Protein AF-A0A954Z4K7-F1 (afdb_monomer_lite)

Structure (mmCIF, N/CA/C/O backbone):
data_AF-A0A954Z4K7-F1
#
_entry.id   AF-A0A954Z4K7-F1
#
loop_
_atom_site.group_PDB
_atom_site.id
_atom_site.type_symbol
_atom_site.label_atom_id
_atom_site.label_alt_id
_atom_site.label_comp_id
_atom_site.label_asym_id
_atom_site.label_entity_id
_atom_site.label_seq_id
_atom_site.pdbx_PDB_ins_code
_atom_site.Cartn_x
_atom_site.Cartn_y
_atom_site.Cartn_z
_atom_site.occupancy
_atom_site.B_iso_or_equiv
_atom_site.auth_seq_id
_atom_site.auth_comp_id
_atom_site.auth_asym_id
_atom_site.auth_atom_id
_atom_site.pdbx_PDB_model_num
ATOM 1 N N . MET A 1 1 ? -62.971 -27.055 14.882 1.00 37.78 1 MET A N 1
ATOM 2 C CA . MET A 1 1 ? -63.283 -26.804 13.458 1.00 37.78 1 MET A CA 1
ATOM 3 C C . MET A 1 1 ? -63.059 -25.323 13.165 1.00 37.78 1 MET A C 1
ATOM 5 O O . MET A 1 1 ? -63.407 -24.519 14.014 1.00 37.78 1 MET A O 1
ATOM 9 N N . ALA A 1 2 ? -62.407 -25.038 12.027 1.00 44.94 2 ALA A N 1
ATOM 10 C CA . ALA A 1 2 ? -62.040 -23.762 11.374 1.00 44.94 2 ALA A CA 1
ATOM 11 C C . ALA A 1 2 ? -62.813 -22.486 11.794 1.00 44.94 2 ALA A C 1
ATOM 13 O O . ALA A 1 2 ? -64.011 -22.544 12.026 1.00 44.94 2 ALA A O 1
ATOM 14 N N . ARG A 1 3 ? -62.234 -21.276 11.763 1.00 40.56 3 ARG A N 1
ATOM 15 C CA . ARG A 1 3 ? -61.618 -20.657 10.573 1.00 40.56 3 ARG A CA 1
ATOM 16 C C . ARG A 1 3 ? -60.883 -19.359 10.983 1.00 40.56 3 ARG A C 1
ATOM 18 O O . ARG A 1 3 ? -61.521 -18.449 11.497 1.00 40.56 3 ARG A O 1
ATOM 25 N N . LEU A 1 4 ? -59.565 -19.273 10.761 1.00 46.31 4 LEU A N 1
ATOM 26 C CA . LEU A 1 4 ? -58.774 -18.044 10.944 1.00 46.31 4 LEU A CA 1
ATOM 27 C C . LEU A 1 4 ? -58.883 -17.205 9.660 1.00 46.31 4 LEU A C 1
ATOM 29 O O . LEU A 1 4 ? -58.412 -17.622 8.603 1.00 46.31 4 LEU A O 1
ATOM 33 N N . THR A 1 5 ? -59.543 -16.053 9.719 1.00 45.47 5 THR A N 1
ATOM 34 C CA . THR A 1 5 ? -59.613 -15.103 8.601 1.00 45.47 5 THR A CA 1
ATOM 35 C C . THR A 1 5 ? -58.407 -14.169 8.645 1.00 45.47 5 THR A C 1
ATOM 37 O O . THR A 1 5 ? -58.360 -13.262 9.471 1.00 45.47 5 THR A O 1
ATOM 40 N N . HIS A 1 6 ? -57.435 -14.382 7.755 1.00 48.88 6 HIS A N 1
ATOM 41 C CA . HIS A 1 6 ? -56.388 -13.399 7.470 1.00 48.88 6 HIS A CA 1
ATOM 42 C C . HIS A 1 6 ? -56.998 -12.224 6.695 1.00 48.88 6 HIS A C 1
ATOM 44 O O . HIS A 1 6 ? -57.341 -12.345 5.520 1.00 48.88 6 HIS A O 1
ATOM 50 N N . THR A 1 7 ? -57.135 -11.079 7.356 1.00 50.94 7 THR A N 1
ATOM 51 C CA . THR A 1 7 ? -57.379 -9.790 6.707 1.00 50.94 7 THR A CA 1
ATOM 52 C C . THR A 1 7 ? -56.096 -9.358 6.002 1.00 50.94 7 THR A C 1
ATOM 54 O O . THR A 1 7 ? -55.106 -9.031 6.653 1.00 50.94 7 THR A O 1
ATOM 57 N N . PHE A 1 8 ? -56.086 -9.407 4.669 1.00 51.56 8 PHE A N 1
ATOM 58 C CA . PHE A 1 8 ? -55.003 -8.843 3.866 1.00 51.56 8 PHE A CA 1
ATOM 59 C C . PHE A 1 8 ? -55.093 -7.315 3.910 1.00 51.56 8 PHE A C 1
ATOM 61 O O . PHE A 1 8 ? -56.068 -6.733 3.441 1.00 51.56 8 PHE A O 1
ATOM 68 N N . ASP A 1 9 ? -54.077 -6.687 4.496 1.00 53.62 9 ASP A N 1
ATOM 69 C CA . ASP A 1 9 ? -53.964 -5.241 4.651 1.00 53.62 9 ASP A CA 1
ATOM 70 C C . ASP A 1 9 ? -53.618 -4.575 3.304 1.00 53.62 9 ASP A C 1
ATOM 72 O O . ASP A 1 9 ? -52.509 -4.694 2.772 1.00 53.62 9 ASP A O 1
ATOM 76 N N . THR A 1 10 ? -54.605 -3.892 2.723 1.00 54.41 10 THR A N 1
ATOM 77 C CA . THR A 1 10 ? -54.539 -3.158 1.447 1.00 54.41 10 THR A CA 1
ATOM 78 C C . THR A 1 10 ? -53.415 -2.113 1.425 1.00 54.41 10 THR A C 1
ATOM 80 O O . THR A 1 10 ? -52.867 -1.805 0.363 1.00 54.41 10 THR A O 1
ATOM 83 N N . THR A 1 11 ? -53.011 -1.620 2.597 1.00 50.72 11 THR A N 1
ATOM 84 C CA . THR A 1 11 ? -51.986 -0.587 2.789 1.00 50.72 11 THR A CA 1
ATOM 85 C C . THR A 1 11 ? -50.592 -1.050 2.347 1.00 50.72 11 THR A C 1
ATOM 87 O O . THR A 1 11 ? -49.815 -0.257 1.820 1.00 50.72 11 THR A O 1
ATOM 90 N N . SER A 1 12 ? -50.299 -2.354 2.449 1.00 51.44 12 SER A N 1
ATOM 91 C CA . SER A 1 12 ? -49.006 -2.933 2.053 1.00 51.44 12 SER A CA 1
ATOM 92 C C . SER A 1 12 ? -48.804 -3.008 0.537 1.00 51.44 12 SER A C 1
ATOM 94 O O . SER A 1 12 ? -47.667 -3.103 0.081 1.00 51.44 12 SER A O 1
ATOM 96 N N . ARG A 1 13 ? -49.877 -2.994 -0.263 1.00 54.59 13 ARG A N 1
ATOM 97 C CA . ARG A 1 13 ? -49.766 -3.100 -1.728 1.00 54.59 13 ARG A CA 1
ATOM 98 C C . ARG A 1 13 ? -49.420 -1.756 -2.365 1.00 54.59 13 ARG A C 1
ATOM 100 O O . ARG A 1 13 ? -48.666 -1.716 -3.331 1.00 54.59 13 ARG A O 1
ATOM 107 N N . LEU A 1 14 ? -49.918 -0.656 -1.801 1.00 51.91 14 LEU A N 1
ATOM 108 C CA . LEU A 1 14 ? -49.732 0.689 -2.352 1.00 51.91 14 LEU A CA 1
ATOM 109 C C . LEU A 1 14 ? -48.278 1.185 -2.231 1.00 51.91 14 LEU A C 1
ATOM 111 O O . LEU A 1 14 ? -47.758 1.807 -3.154 1.00 51.91 14 LEU A O 1
ATOM 115 N N . THR A 1 15 ? -47.595 0.844 -1.136 1.00 50.78 15 THR A N 1
ATOM 116 C CA . THR A 1 15 ? -46.169 1.146 -0.918 1.00 50.78 15 THR A CA 1
ATOM 117 C C . THR A 1 15 ? -45.251 0.361 -1.855 1.00 50.78 15 THR A C 1
ATOM 119 O O . THR A 1 15 ? -44.275 0.919 -2.354 1.00 50.78 15 THR A O 1
ATOM 122 N N . THR A 1 16 ? -45.580 -0.896 -2.171 1.00 52.72 16 THR A N 1
ATOM 123 C CA . THR A 1 16 ? -44.820 -1.697 -3.147 1.00 52.72 16 THR A CA 1
ATOM 124 C C . THR A 1 16 ? -44.952 -1.149 -4.572 1.00 52.72 16 THR A C 1
ATOM 126 O O . THR A 1 16 ? -43.959 -1.096 -5.297 1.00 52.72 16 THR A O 1
ATOM 129 N N . PHE A 1 17 ? -46.136 -0.675 -4.978 1.00 51.44 17 PHE A N 1
ATOM 130 C CA . PHE A 1 17 ? -46.329 -0.101 -6.318 1.00 51.44 17 PHE A CA 1
ATOM 131 C C . PHE A 1 17 ? -45.610 1.244 -6.514 1.00 51.44 17 PHE A C 1
ATOM 133 O O . PHE A 1 17 ? -45.074 1.489 -7.595 1.00 51.44 17 PHE A O 1
ATOM 140 N N . LEU A 1 18 ? -45.527 2.088 -5.477 1.00 53.34 18 LEU A N 1
ATOM 141 C CA . LEU A 1 18 ? -44.809 3.366 -5.558 1.00 53.34 18 LEU A CA 1
ATOM 142 C C . LEU A 1 18 ? -43.285 3.172 -5.679 1.00 53.34 18 LEU A C 1
ATOM 144 O O . LEU A 1 18 ? -42.629 3.909 -6.412 1.00 53.34 18 LEU A O 1
ATOM 148 N N . PHE A 1 19 ? -42.732 2.136 -5.039 1.00 51.84 19 PHE A N 1
ATOM 149 C CA . PHE A 1 19 ? -41.314 1.771 -5.165 1.00 51.84 19 PHE A CA 1
ATOM 150 C C . PHE A 1 19 ? -40.945 1.317 -6.586 1.00 51.84 19 PHE A C 1
ATOM 152 O O . PHE A 1 19 ? -39.889 1.684 -7.096 1.00 51.84 19 PHE A O 1
ATOM 159 N N . ILE A 1 20 ? -41.825 0.565 -7.256 1.00 54.53 20 ILE A N 1
ATOM 160 C CA . ILE A 1 20 ? -41.597 0.092 -8.632 1.00 54.53 20 ILE A CA 1
ATOM 161 C C . ILE A 1 20 ? -41.698 1.250 -9.641 1.00 54.53 20 ILE A C 1
ATOM 163 O O . ILE A 1 20 ? -40.922 1.305 -10.595 1.00 54.53 20 ILE A O 1
ATOM 167 N N . ALA A 1 21 ? -42.600 2.210 -9.418 1.00 53.94 21 ALA A N 1
ATOM 168 C CA . ALA A 1 21 ? -42.767 3.361 -10.307 1.00 53.94 21 ALA A CA 1
ATOM 169 C C . ALA A 1 21 ? -41.548 4.305 -10.303 1.00 53.94 21 ALA A C 1
ATOM 171 O O . ALA A 1 21 ? -41.141 4.765 -11.368 1.00 53.94 21 ALA A O 1
ATOM 172 N N . VAL A 1 22 ? -40.914 4.526 -9.143 1.00 55.38 22 VAL A N 1
ATOM 173 C CA . VAL A 1 22 ? -39.684 5.340 -9.029 1.00 55.38 22 VAL A CA 1
ATOM 174 C C . VAL A 1 22 ? -38.499 4.692 -9.759 1.00 55.38 22 VAL A C 1
ATOM 176 O O . VAL A 1 22 ? -37.682 5.399 -10.344 1.00 55.38 22 VAL A O 1
ATOM 179 N N . VAL A 1 23 ? -38.428 3.357 -9.792 1.00 57.78 23 VAL A N 1
ATOM 180 C CA . VAL A 1 23 ? -37.401 2.623 -10.554 1.00 57.78 23 VAL A CA 1
ATOM 181 C C . VAL A 1 23 ? -37.647 2.713 -12.068 1.00 57.78 23 VAL A C 1
ATOM 183 O O . VAL A 1 23 ? -36.695 2.777 -12.842 1.00 57.78 23 VAL A O 1
ATOM 186 N N . ALA A 1 24 ? -38.911 2.749 -12.505 1.00 55.69 24 ALA A N 1
ATOM 187 C CA . ALA A 1 24 ? -39.275 2.744 -13.923 1.00 55.69 24 ALA A CA 1
ATOM 188 C C . ALA A 1 24 ? -39.155 4.121 -14.607 1.00 55.69 24 ALA A C 1
ATOM 190 O O . ALA A 1 24 ? -38.888 4.191 -15.808 1.00 55.69 24 ALA A O 1
ATOM 191 N N . SER A 1 25 ? -39.311 5.228 -13.875 1.00 56.72 25 SER A N 1
ATOM 192 C CA . SER A 1 25 ? -39.197 6.582 -14.429 1.00 56.72 25 SER A CA 1
ATOM 193 C C . SER A 1 25 ? -37.773 7.132 -14.331 1.00 56.72 25 SER A C 1
ATOM 195 O O . SER A 1 25 ? -37.509 8.095 -13.618 1.00 56.72 25 SER A O 1
ATOM 197 N N . GLY A 1 26 ? -36.862 6.517 -15.086 1.00 52.88 26 GLY A N 1
ATOM 198 C CA . GLY A 1 26 ? -35.752 7.220 -15.728 1.00 52.88 26 GLY A CA 1
ATOM 199 C C . GLY A 1 26 ? -34.914 8.125 -14.831 1.00 52.88 26 GLY A C 1
ATOM 200 O O . GLY A 1 26 ? -34.768 9.314 -15.126 1.00 52.88 26 GLY A O 1
ATOM 201 N N . GLY A 1 27 ? -34.282 7.554 -13.804 1.00 52.53 27 GLY A N 1
ATOM 202 C CA . GLY A 1 27 ? -33.021 8.111 -13.330 1.00 52.53 27 GLY A CA 1
ATOM 203 C C . GLY A 1 27 ? -32.096 8.194 -14.539 1.00 52.53 27 GLY A C 1
ATOM 204 O O . GLY A 1 27 ? -31.601 7.172 -15.010 1.00 52.53 27 GLY A O 1
ATOM 205 N N . ARG A 1 28 ? -31.947 9.392 -15.117 1.00 56.62 28 ARG A N 1
ATOM 206 C CA . ARG A 1 28 ? -30.950 9.644 -16.152 1.00 56.62 28 ARG A CA 1
ATOM 207 C C . ARG A 1 28 ? -29.640 9.154 -15.563 1.00 56.62 28 ARG A C 1
ATOM 209 O O . ARG A 1 28 ? -29.161 9.735 -14.592 1.00 56.62 28 ARG A O 1
ATOM 216 N N . LEU A 1 29 ? -29.109 8.066 -16.115 1.00 58.34 29 LEU A N 1
ATOM 217 C CA . LEU A 1 29 ? -27.732 7.670 -15.899 1.00 58.34 29 LEU A CA 1
ATOM 218 C C . LEU A 1 29 ? -26.915 8.847 -16.423 1.00 58.34 29 LEU A C 1
ATOM 220 O O . LEU A 1 29 ? -26.668 8.958 -17.623 1.00 58.34 29 LEU A O 1
ATOM 224 N N . ALA A 1 30 ? -26.605 9.800 -15.546 1.00 60.69 30 ALA A N 1
ATOM 225 C CA . ALA A 1 30 ? -25.579 10.776 -15.823 1.00 60.69 30 ALA A CA 1
ATOM 226 C C . ALA A 1 30 ? -24.361 9.944 -16.208 1.00 60.69 30 ALA A C 1
ATOM 228 O O . ALA A 1 30 ? -23.940 9.076 -15.440 1.00 60.69 30 ALA A O 1
ATOM 229 N N . SER A 1 31 ? -23.871 10.122 -17.434 1.00 62.09 31 SER A N 1
ATOM 230 C CA . SER A 1 31 ? -22.632 9.490 -17.850 1.00 62.09 31 SER A CA 1
ATOM 231 C C . SER A 1 31 ? -21.567 9.972 -16.876 1.00 62.09 31 SER A C 1
ATOM 233 O O . SER A 1 31 ? -21.154 11.131 -16.933 1.00 62.09 31 SER A O 1
ATOM 235 N N . VAL A 1 32 ? -21.172 9.114 -15.942 1.00 63.25 32 VAL A N 1
ATOM 236 C CA . VAL A 1 32 ? -19.994 9.348 -15.120 1.00 63.25 32 VAL A CA 1
ATOM 237 C C . VAL A 1 32 ? -18.835 9.355 -16.110 1.00 63.25 32 VAL A C 1
ATOM 239 O O . VAL A 1 32 ? -18.419 8.303 -16.590 1.00 63.25 32 VAL A O 1
ATOM 242 N N . GLN A 1 33 ? -18.373 10.544 -16.507 1.00 66.62 33 GLN A N 1
ATOM 243 C CA . GLN A 1 33 ? -17.115 10.687 -17.232 1.00 66.62 33 GLN A CA 1
ATOM 244 C C . GLN A 1 33 ? -16.010 10.345 -16.231 1.00 66.62 33 GLN A C 1
ATOM 246 O O . GLN A 1 33 ? -15.548 11.191 -15.477 1.00 66.62 33 GLN A O 1
ATOM 251 N N . GLY A 1 34 ? -15.711 9.050 -16.132 1.00 65.56 34 GLY A N 1
ATOM 252 C CA . GLY A 1 34 ? -14.980 8.475 -15.005 1.00 65.56 34 GLY A CA 1
ATOM 253 C C . GLY A 1 34 ? -13.462 8.581 -15.083 1.00 65.56 34 GLY A C 1
ATOM 254 O O . GLY A 1 34 ? -12.802 8.244 -14.109 1.00 65.56 34 GLY A O 1
ATOM 255 N N . GLN A 1 35 ? -12.884 9.034 -16.195 1.00 69.25 35 GLN A N 1
ATOM 256 C CA . GLN A 1 35 ? -11.437 9.198 -16.285 1.00 69.25 35 GLN A CA 1
ATOM 257 C C . GLN A 1 35 ? -11.079 10.242 -17.343 1.00 69.25 35 GLN A C 1
ATOM 259 O O . GLN A 1 35 ? -11.396 10.070 -18.522 1.00 69.25 35 GLN A O 1
ATOM 264 N N . GLU A 1 36 ? -10.401 11.310 -16.928 1.00 79.12 36 GLU A N 1
ATOM 265 C CA . GLU A 1 36 ? -9.686 12.177 -17.864 1.00 79.12 36 GLU A CA 1
ATOM 266 C C . GLU A 1 36 ? -8.578 11.380 -18.570 1.00 79.12 36 GLU A C 1
ATOM 268 O O . GLU A 1 36 ? -8.055 10.393 -18.038 1.00 79.12 36 GLU A O 1
ATOM 273 N N . ALA A 1 37 ? -8.229 11.785 -19.793 1.00 81.75 37 ALA A N 1
ATOM 274 C CA . ALA A 1 37 ? -7.148 11.145 -20.532 1.00 81.75 37 ALA A CA 1
ATOM 275 C C . ALA A 1 37 ? -5.839 11.238 -19.730 1.00 81.75 37 ALA A C 1
ATOM 277 O O . ALA A 1 37 ? -5.494 12.302 -19.218 1.00 81.75 37 ALA A O 1
ATOM 278 N N . SER A 1 38 ? -5.104 10.126 -19.624 1.00 85.69 38 SER A N 1
ATOM 279 C CA . SER A 1 38 ? -3.826 10.116 -18.907 1.00 85.69 38 SER A CA 1
ATOM 280 C C . SER A 1 38 ? -2.864 11.139 -19.511 1.00 85.69 38 SER A C 1
ATOM 282 O O . SER A 1 38 ? -2.589 11.101 -20.710 1.00 85.69 38 SER A O 1
ATOM 284 N N . VAL A 1 39 ? -2.289 11.998 -18.669 1.00 89.38 39 VAL A N 1
ATOM 285 C CA . VAL A 1 39 ? -1.207 12.920 -19.059 1.00 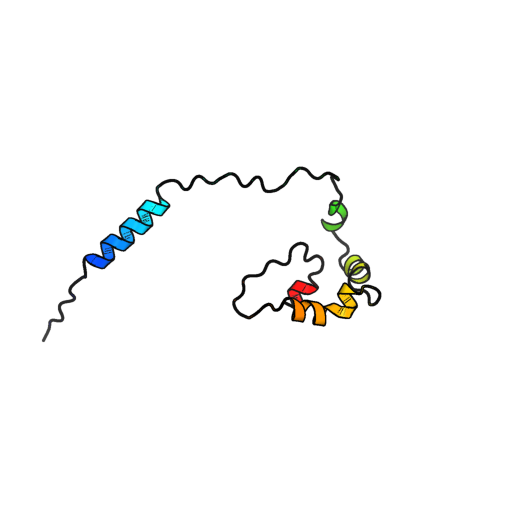89.38 39 VAL A CA 1
ATOM 286 C C . VAL A 1 39 ? 0.125 12.199 -19.303 1.00 89.38 39 VAL A C 1
ATOM 288 O O . VAL A 1 39 ? 1.065 12.798 -19.816 1.00 89.38 39 VAL A O 1
ATOM 291 N N . ASN A 1 40 ? 0.206 10.911 -18.949 1.00 90.50 40 ASN A N 1
ATOM 292 C CA . ASN A 1 40 ? 1.342 10.040 -19.229 1.00 90.50 40 ASN A CA 1
ATOM 293 C C . ASN A 1 40 ? 0.854 8.630 -19.629 1.00 90.50 40 ASN A C 1
ATOM 295 O O . ASN A 1 40 ? 0.701 7.748 -18.771 1.00 90.50 40 ASN A O 1
ATOM 299 N N . PRO A 1 41 ? 0.519 8.412 -20.912 1.00 90.12 41 PRO A N 1
ATOM 300 C CA . PRO A 1 41 ? 0.122 7.100 -21.413 1.00 90.12 41 PRO A CA 1
ATOM 301 C C . PRO A 1 41 ? 1.208 6.043 -21.160 1.00 90.12 41 PRO A C 1
ATOM 303 O O . PRO A 1 41 ? 2.391 6.311 -21.331 1.00 90.12 41 PRO A O 1
ATOM 306 N N . GLY A 1 42 ? 0.806 4.838 -20.752 1.00 92.38 42 GLY A N 1
ATOM 307 C CA . GLY A 1 42 ? 1.725 3.712 -20.529 1.00 92.38 42 GLY A CA 1
ATOM 308 C C . GLY A 1 42 ? 2.430 3.678 -19.166 1.00 92.38 42 GLY A C 1
ATOM 309 O O . GLY A 1 42 ? 3.104 2.700 -18.860 1.00 92.38 42 GLY A O 1
ATOM 310 N N . ILE A 1 43 ? 2.226 4.670 -18.284 1.00 92.31 43 ILE A N 1
ATOM 311 C CA . ILE A 1 43 ? 2.839 4.684 -16.936 1.00 92.31 43 ILE A CA 1
ATOM 312 C C . ILE A 1 43 ? 2.541 3.416 -16.112 1.00 92.31 43 ILE A C 1
ATOM 314 O O . ILE A 1 43 ? 3.331 3.030 -15.254 1.00 92.31 43 ILE A O 1
ATOM 318 N N . ASN A 1 44 ? 1.422 2.747 -16.404 1.00 92.00 44 ASN A N 1
ATOM 319 C CA . ASN A 1 44 ? 0.985 1.542 -15.708 1.00 92.00 44 ASN A CA 1
ATOM 320 C C . ASN A 1 44 ? 1.313 0.234 -16.443 1.00 92.00 44 ASN A C 1
ATOM 322 O O . ASN A 1 44 ? 0.933 -0.832 -15.962 1.00 92.00 44 ASN A O 1
ATOM 326 N N . ASP A 1 45 ? 2.001 0.276 -17.587 1.00 95.06 45 ASP A N 1
ATOM 327 C CA . ASP A 1 45 ? 2.260 -0.927 -18.389 1.00 95.06 45 ASP A CA 1
ATOM 328 C C . ASP A 1 45 ? 3.097 -1.958 -17.620 1.00 95.06 45 ASP A C 1
ATOM 330 O O . ASP A 1 45 ? 2.839 -3.157 -17.710 1.00 95.06 45 ASP A O 1
ATOM 334 N N . ALA A 1 46 ? 4.011 -1.490 -16.765 1.00 92.50 46 ALA A N 1
ATOM 335 C CA . ALA A 1 46 ? 4.813 -2.339 -15.886 1.00 92.50 46 ALA A CA 1
ATOM 336 C C . ALA A 1 46 ? 3.992 -3.117 -14.834 1.00 92.50 46 ALA A C 1
ATOM 338 O O . ALA A 1 46 ? 4.506 -4.069 -14.252 1.00 92.50 46 ALA A O 1
ATOM 339 N N . PHE A 1 47 ? 2.736 -2.732 -14.578 1.00 93.12 47 PHE A N 1
ATOM 340 C CA . PHE A 1 47 ? 1.857 -3.401 -13.610 1.00 93.12 47 PHE A CA 1
ATOM 341 C C . PHE A 1 47 ? 0.879 -4.391 -14.260 1.00 93.12 47 PHE A C 1
ATOM 343 O O . PHE A 1 47 ? 0.110 -5.031 -13.547 1.00 93.12 47 PHE A O 1
ATOM 350 N N . ARG A 1 48 ? 0.867 -4.515 -15.597 1.00 93.44 48 ARG A N 1
ATOM 351 C CA . ARG A 1 48 ? -0.074 -5.392 -16.316 1.00 93.44 48 ARG A CA 1
ATOM 352 C C . ARG A 1 48 ? 0.299 -6.874 -16.214 1.00 93.44 48 ARG A C 1
ATOM 354 O O . ARG A 1 48 ? -0.595 -7.700 -16.066 1.00 93.44 48 ARG A O 1
ATOM 361 N N . ASP A 1 49 ? 1.591 -7.178 -16.303 1.00 94.88 49 ASP A N 1
ATOM 362 C CA . ASP A 1 49 ? 2.171 -8.515 -16.110 1.00 94.88 49 ASP A CA 1
ATOM 363 C C . ASP A 1 49 ? 3.417 -8.394 -15.212 1.00 94.88 49 ASP A C 1
ATOM 365 O O . ASP A 1 49 ? 4.551 -8.357 -15.697 1.00 94.88 49 ASP A O 1
ATOM 369 N N . PRO A 1 50 ? 3.217 -8.149 -13.904 1.00 93.62 50 PRO A N 1
ATOM 370 C CA . 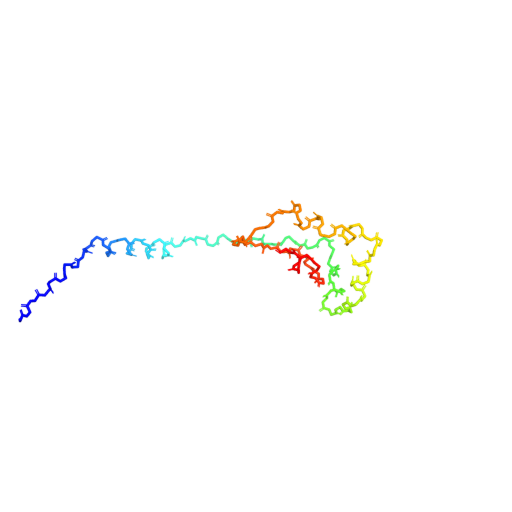PRO A 1 50 ? 4.302 -7.779 -13.011 1.00 93.62 50 PRO A CA 1
ATOM 371 C C . PRO A 1 50 ? 5.062 -9.001 -12.484 1.00 93.62 50 PRO A C 1
ATOM 373 O O . PRO A 1 50 ? 4.471 -10.019 -12.132 1.00 93.62 50 PRO A O 1
ATOM 376 N N . ASN A 1 51 ? 6.370 -8.842 -12.269 1.00 95.06 51 ASN A N 1
ATOM 377 C CA . ASN A 1 51 ? 7.069 -9.630 -11.254 1.00 95.06 51 ASN A CA 1
ATOM 378 C C . ASN A 1 51 ? 6.669 -9.067 -9.880 1.00 95.06 51 ASN A C 1
ATOM 380 O O . ASN A 1 51 ? 7.122 -7.989 -9.486 1.00 95.06 51 ASN A O 1
ATOM 384 N N . VAL A 1 52 ? 5.759 -9.756 -9.193 1.00 94.31 52 VAL A N 1
ATOM 385 C CA . VAL A 1 52 ? 5.143 -9.272 -7.950 1.00 94.31 52 VAL A CA 1
ATOM 386 C C . VAL A 1 52 ? 6.190 -9.112 -6.850 1.00 94.31 52 VAL A C 1
ATOM 388 O O . VAL A 1 52 ? 6.192 -8.100 -6.151 1.00 94.31 52 VAL A O 1
ATOM 391 N N . GLU A 1 53 ? 7.123 -10.055 -6.742 1.00 95.06 53 GLU A N 1
ATOM 392 C CA . GLU A 1 53 ? 8.186 -10.064 -5.739 1.00 95.06 53 GLU A CA 1
ATOM 393 C C . GLU A 1 53 ? 9.064 -8.811 -5.836 1.00 95.06 53 GLU A C 1
ATOM 395 O O . GLU A 1 53 ? 9.396 -8.210 -4.815 1.00 95.06 53 GLU A O 1
ATOM 400 N N . GLN A 1 54 ? 9.366 -8.349 -7.055 1.00 95.25 54 GLN A N 1
ATOM 401 C CA . GLN A 1 54 ? 10.120 -7.110 -7.263 1.00 95.25 54 GLN A CA 1
ATOM 402 C C . GLN A 1 54 ? 9.391 -5.885 -6.688 1.00 95.25 54 GLN A C 1
ATOM 404 O O . GLN A 1 54 ? 10.022 -4.952 -6.182 1.00 95.25 54 GLN A O 1
ATOM 409 N N . PHE A 1 55 ? 8.062 -5.849 -6.787 1.00 95.00 55 PHE A N 1
ATOM 410 C CA . PHE A 1 55 ? 7.269 -4.742 -6.260 1.00 95.00 55 PHE A CA 1
ATOM 411 C C . PHE A 1 55 ? 7.099 -4.819 -4.747 1.00 95.00 55 PHE A C 1
ATOM 413 O O . PHE A 1 55 ? 7.160 -3.773 -4.102 1.00 95.00 55 PHE A O 1
ATOM 420 N N . VAL A 1 56 ? 6.982 -6.023 -4.182 1.00 95.12 56 VAL A N 1
ATOM 421 C CA . VAL A 1 56 ? 7.042 -6.228 -2.728 1.00 95.12 56 VAL A CA 1
ATOM 422 C C . VAL A 1 56 ? 8.380 -5.713 -2.200 1.00 95.12 56 VAL A C 1
ATOM 424 O O . VAL A 1 56 ? 8.399 -4.824 -1.360 1.00 95.12 56 VAL A O 1
ATOM 427 N N . GLU A 1 57 ? 9.511 -6.149 -2.756 1.00 94.31 57 GLU A N 1
ATOM 428 C CA . GLU A 1 57 ? 10.832 -5.682 -2.311 1.00 94.31 57 GLU A CA 1
ATOM 429 C C . GLU A 1 57 ? 10.973 -4.150 -2.404 1.00 94.31 57 GLU A C 1
ATOM 431 O O . GLU A 1 57 ? 11.491 -3.494 -1.498 1.00 94.31 57 GLU A O 1
ATOM 436 N N . ARG A 1 58 ? 10.464 -3.553 -3.488 1.00 92.19 58 ARG A N 1
ATOM 437 C CA . ARG A 1 58 ? 10.556 -2.107 -3.731 1.00 92.19 58 ARG A CA 1
ATOM 438 C C . ARG A 1 58 ? 9.658 -1.267 -2.819 1.00 92.19 58 ARG A C 1
ATOM 440 O O . ARG A 1 58 ? 10.040 -0.149 -2.453 1.00 92.19 58 ARG A O 1
ATOM 447 N N . PHE A 1 59 ? 8.444 -1.730 -2.531 1.00 93.19 59 PHE A N 1
ATOM 448 C CA . PHE A 1 59 ? 7.413 -0.930 -1.860 1.00 93.19 59 PHE A CA 1
ATOM 449 C C . PHE A 1 59 ? 7.163 -1.333 -0.407 1.00 93.19 59 PHE A C 1
ATOM 451 O O . PHE A 1 59 ? 6.696 -0.503 0.372 1.00 93.19 59 PHE A O 1
ATOM 458 N N . GLU A 1 60 ? 7.548 -2.547 -0.031 1.00 94.75 60 GLU A N 1
ATOM 459 C CA . GLU A 1 60 ? 7.326 -3.162 1.280 1.00 94.75 60 GLU A CA 1
ATOM 460 C C . GLU A 1 60 ? 8.640 -3.434 2.035 1.00 94.75 60 GLU A C 1
ATOM 462 O O . GLU A 1 60 ? 8.726 -4.308 2.889 1.00 94.75 60 GLU A O 1
ATOM 467 N N . GLY A 1 61 ? 9.702 -2.689 1.719 1.00 92.88 61 GLY A N 1
ATOM 468 C CA . GLY A 1 61 ? 10.969 -2.757 2.447 1.00 92.88 61 GLY A CA 1
ATOM 469 C C . GLY A 1 61 ? 10.967 -1.925 3.735 1.00 92.88 61 GLY A C 1
ATOM 470 O O . GLY A 1 61 ? 10.296 -0.901 3.829 1.00 92.88 61 GLY A O 1
ATOM 471 N N . GLU A 1 62 ? 11.805 -2.293 4.707 1.00 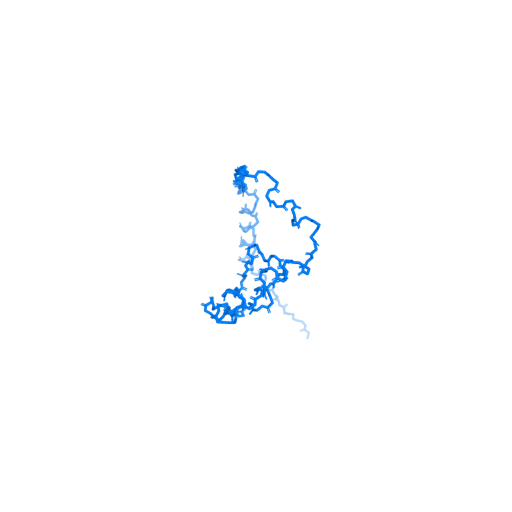90.38 62 GLU A N 1
ATOM 472 C CA . GLU A 1 62 ? 11.956 -1.579 5.993 1.00 90.38 62 GLU A CA 1
ATOM 473 C C . GLU A 1 62 ? 12.458 -0.127 5.861 1.00 90.38 62 GLU A C 1
ATOM 475 O O . GLU A 1 62 ? 12.331 0.663 6.792 1.00 90.38 62 GLU A O 1
ATOM 480 N N . SER A 1 63 ? 13.015 0.254 4.707 1.00 93.12 63 SER A N 1
ATOM 481 C CA . SER A 1 63 ? 13.375 1.645 4.396 1.00 93.12 63 SER A CA 1
ATOM 482 C C . SER A 1 63 ? 12.169 2.512 4.018 1.00 93.12 63 SER A C 1
ATOM 484 O O . SER A 1 63 ? 12.282 3.736 3.941 1.00 93.12 63 SER A O 1
ATOM 486 N N . ARG A 1 64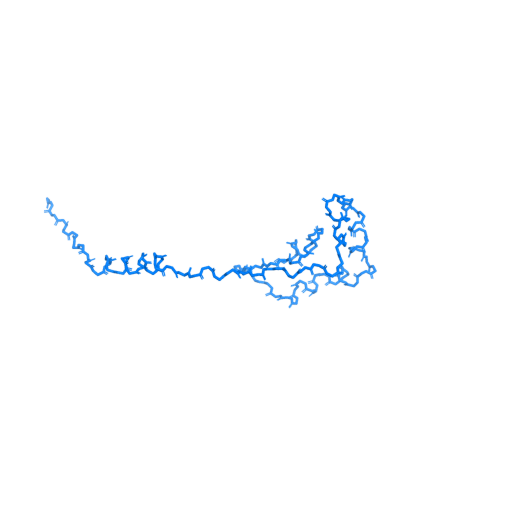 ? 11.010 1.901 3.750 1.00 95.31 64 ARG A N 1
ATOM 487 C CA . ARG A 1 64 ? 9.774 2.587 3.382 1.00 95.31 64 ARG A CA 1
ATOM 488 C C . ARG A 1 64 ? 8.959 2.829 4.637 1.00 95.31 64 ARG A C 1
ATOM 490 O O . ARG A 1 64 ? 8.328 1.914 5.146 1.00 95.31 64 ARG A O 1
ATOM 497 N N . GLU A 1 65 ? 8.864 4.082 5.066 1.00 96.12 65 GLU A N 1
ATOM 498 C CA . GLU A 1 65 ? 8.113 4.435 6.278 1.00 96.12 65 GLU A CA 1
ATOM 499 C C . GLU A 1 65 ? 6.663 3.935 6.266 1.00 96.12 65 GLU A C 1
ATOM 501 O O . GLU A 1 65 ? 6.157 3.526 7.309 1.00 96.12 65 GLU A O 1
ATOM 506 N N . VAL A 1 66 ? 6.019 3.927 5.089 1.00 94.94 66 VAL A N 1
ATOM 507 C CA . VAL A 1 66 ? 4.669 3.373 4.890 1.00 94.94 66 VAL A CA 1
ATOM 508 C C . VAL A 1 66 ? 4.617 1.899 5.284 1.00 94.94 66 VAL A C 1
ATOM 510 O O . VAL A 1 66 ? 3.692 1.491 5.978 1.00 94.94 66 VAL A O 1
ATOM 513 N N . TYR A 1 67 ? 5.618 1.113 4.889 1.00 97.06 67 TYR A N 1
ATOM 514 C CA . TYR A 1 67 ? 5.708 -0.286 5.277 1.00 97.06 67 TYR A CA 1
ATOM 515 C C . TYR A 1 67 ? 6.096 -0.430 6.749 1.00 97.06 67 TYR A C 1
ATOM 517 O O . TYR A 1 67 ? 5.411 -1.135 7.490 1.00 97.06 67 TYR A O 1
ATOM 525 N N . THR A 1 68 ? 7.128 0.282 7.207 1.00 97.56 68 THR A N 1
ATOM 526 C CA . THR A 1 68 ? 7.602 0.252 8.602 1.00 97.56 68 THR A CA 1
ATOM 527 C C . THR A 1 68 ? 6.483 0.568 9.601 1.00 97.56 68 THR A C 1
ATOM 529 O O . THR A 1 68 ? 6.402 -0.029 10.672 1.00 97.56 68 THR A O 1
ATOM 532 N N . HIS A 1 69 ? 5.585 1.495 9.257 1.00 97.50 69 HIS A N 1
ATOM 533 C CA . HIS A 1 69 ? 4.509 1.963 10.132 1.00 97.50 69 HIS A CA 1
ATOM 534 C C . HIS A 1 69 ? 3.119 1.461 9.726 1.00 97.50 69 HIS A C 1
ATOM 536 O O . HIS A 1 69 ? 2.131 1.949 10.274 1.00 97.50 69 HIS A O 1
ATOM 542 N N . ARG A 1 70 ? 3.022 0.484 8.815 1.00 97.44 70 ARG A N 1
ATOM 543 C CA . ARG A 1 70 ? 1.758 -0.005 8.231 1.00 97.44 70 ARG A CA 1
ATOM 544 C C . ARG A 1 70 ? 0.666 -0.305 9.261 1.00 97.44 70 ARG A C 1
ATOM 546 O O . ARG A 1 70 ? -0.458 0.147 9.099 1.00 97.44 70 ARG A O 1
ATOM 553 N N . GLU A 1 71 ? 1.012 -0.947 10.375 1.00 97.06 71 GLU A N 1
ATOM 554 C CA . GLU A 1 71 ? 0.067 -1.262 11.458 1.00 97.06 71 GLU A CA 1
ATOM 555 C C . GLU A 1 71 ? -0.465 -0.001 12.155 1.00 97.06 71 GLU A C 1
ATOM 557 O O . GLU A 1 71 ? -1.650 0.121 12.464 1.00 97.06 71 GLU A O 1
ATOM 562 N N . LYS A 1 72 ? 0.413 0.987 12.389 1.00 98.00 72 LYS A N 1
ATOM 563 C CA . LYS A 1 72 ? 0.018 2.273 12.982 1.00 98.00 72 LYS A CA 1
ATOM 564 C C . LYS A 1 72 ? -0.863 3.064 12.019 1.00 98.00 72 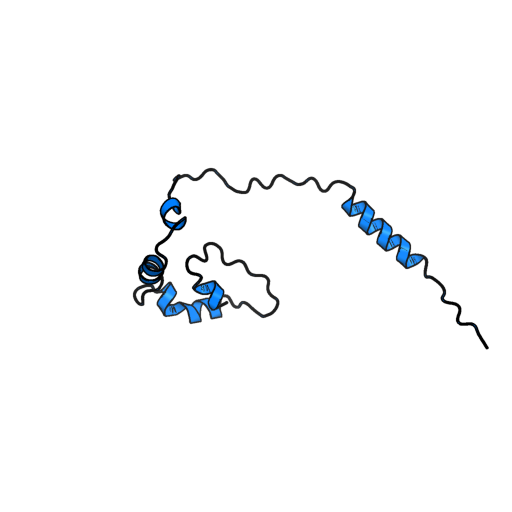LYS A C 1
ATOM 566 O O . LYS A 1 72 ? -1.815 3.694 12.470 1.00 98.00 72 LYS A O 1
ATOM 571 N N . ILE A 1 73 ? -0.556 3.014 10.722 1.00 97.06 73 ILE A N 1
ATOM 572 C CA . ILE A 1 73 ? -1.348 3.648 9.664 1.00 97.06 73 ILE A CA 1
ATOM 573 C C . ILE A 1 73 ? -2.733 2.998 9.599 1.00 97.06 73 ILE A C 1
ATOM 575 O O . ILE A 1 73 ? -3.722 3.706 9.756 1.00 97.06 73 ILE A O 1
ATOM 579 N N . ALA A 1 74 ? -2.813 1.670 9.469 1.00 96.12 74 ALA A N 1
ATOM 580 C CA . ALA A 1 74 ? -4.073 0.928 9.419 1.00 96.12 74 ALA A CA 1
ATOM 581 C C . ALA A 1 74 ? -4.958 1.233 10.638 1.00 96.12 74 ALA A C 1
ATOM 583 O O . ALA A 1 74 ? -6.128 1.597 10.502 1.00 96.12 74 ALA A O 1
ATOM 584 N N . LYS A 1 75 ? -4.367 1.225 11.840 1.00 96.75 75 LYS A N 1
ATOM 585 C CA . LYS A 1 75 ? -5.063 1.608 13.074 1.00 96.75 75 LYS A CA 1
ATOM 586 C C . LYS A 1 75 ? -5.555 3.060 13.063 1.00 96.75 75 LYS A C 1
ATOM 588 O O . LYS A 1 75 ? -6.637 3.332 13.579 1.00 96.75 75 LYS A O 1
ATOM 593 N N . ALA A 1 76 ? -4.774 3.992 12.518 1.00 97.62 76 ALA A N 1
ATOM 594 C CA . ALA A 1 76 ? -5.133 5.408 12.463 1.00 97.62 76 ALA A CA 1
ATOM 595 C C . ALA A 1 76 ? -6.272 5.702 11.472 1.00 97.62 76 ALA A C 1
ATOM 597 O O . ALA A 1 76 ? -7.047 6.623 11.722 1.00 97.62 76 ALA A O 1
ATOM 598 N N . VAL A 1 77 ? -6.410 4.914 10.395 1.00 96.25 77 VAL A N 1
ATOM 599 C CA . VAL A 1 77 ? -7.556 5.009 9.466 1.00 96.25 77 VAL A CA 1
ATOM 600 C C . VAL A 1 77 ? -8.869 4.702 10.194 1.00 96.25 77 VAL A C 1
ATOM 602 O O . VAL A 1 77 ? -9.893 5.320 9.910 1.00 96.25 77 VAL A O 1
ATOM 605 N N . GLY A 1 78 ? -8.841 3.792 11.175 1.00 95.56 78 GLY A N 1
ATOM 606 C CA . GLY A 1 78 ? -9.983 3.538 12.053 1.00 95.56 78 GLY A CA 1
ATOM 607 C C . GLY A 1 78 ? -11.150 2.832 11.362 1.00 95.56 78 GLY A C 1
ATOM 608 O O . GLY A 1 78 ? -12.304 3.077 11.728 1.00 95.56 78 GLY A O 1
ATOM 609 N N . VAL A 1 79 ? -10.852 1.972 10.378 1.00 95.62 79 VAL A N 1
ATOM 610 C CA . VAL A 1 79 ? -11.831 1.057 9.772 1.00 95.62 79 VAL A CA 1
ATOM 611 C C . VAL A 1 79 ? -12.437 0.170 10.863 1.00 95.62 79 VAL A C 1
ATOM 613 O O . VAL A 1 79 ? -11.755 -0.252 11.799 1.00 95.62 79 VAL A O 1
ATOM 616 N N . LYS A 1 80 ? -13.746 -0.070 10.773 1.00 95.31 80 LYS A N 1
ATOM 617 C CA . LYS A 1 80 ? -14.515 -0.880 11.725 1.00 95.31 80 LYS A CA 1
ATOM 618 C C . LYS A 1 80 ? -15.304 -1.947 10.985 1.00 95.31 80 LYS A C 1
ATOM 620 O O . LYS A 1 80 ? -15.660 -1.767 9.821 1.00 95.31 80 LYS A O 1
ATOM 625 N N . GLU A 1 81 ? -15.642 -3.014 11.698 1.00 95.12 81 GLU A N 1
ATOM 626 C CA . GLU A 1 81 ? -16.521 -4.062 11.185 1.00 95.12 81 GLU A CA 1
ATOM 627 C C . GLU A 1 81 ? -17.835 -3.470 10.644 1.00 95.12 81 GLU A C 1
ATOM 629 O O . GLU A 1 81 ? -18.439 -2.581 11.250 1.00 95.12 81 GLU A O 1
ATOM 634 N N . GLY A 1 82 ? -18.245 -3.940 9.465 1.00 96.44 82 GLY A N 1
ATOM 635 C CA . GLY A 1 82 ? -19.430 -3.458 8.753 1.00 96.44 82 GLY A CA 1
ATOM 636 C C . GLY A 1 82 ? -19.207 -2.229 7.864 1.00 96.44 82 GLY A C 1
ATOM 637 O O . GLY A 1 82 ? -20.109 -1.874 7.106 1.00 96.44 82 GLY A O 1
ATOM 638 N N . MET A 1 83 ? -18.033 -1.585 7.895 1.00 97.00 83 MET A N 1
ATOM 639 C CA . MET A 1 83 ? -17.708 -0.525 6.935 1.00 97.00 83 MET A CA 1
ATOM 640 C C . MET A 1 83 ? -17.448 -1.096 5.537 1.00 97.00 83 MET A C 1
ATOM 642 O O . MET A 1 83 ? -16.799 -2.125 5.376 1.00 97.00 83 MET A O 1
ATOM 646 N N . THR A 1 84 ? -17.924 -0.393 4.508 1.00 96.62 84 THR A N 1
ATOM 647 C CA . THR A 1 84 ? -17.538 -0.651 3.113 1.00 96.62 84 THR A CA 1
ATOM 648 C C . THR A 1 84 ? -16.313 0.195 2.783 1.00 96.62 84 THR A C 1
ATOM 650 O O . THR A 1 84 ? -16.369 1.418 2.906 1.00 96.62 84 THR A O 1
ATOM 653 N N . VAL A 1 85 ? -15.214 -0.442 2.376 1.00 95.56 85 VAL A N 1
ATOM 654 C CA . VAL A 1 85 ? -13.915 0.211 2.139 1.00 95.56 85 VAL A CA 1
ATOM 655 C C . VAL A 1 85 ? -13.421 -0.090 0.725 1.00 95.56 85 VAL A C 1
ATOM 657 O O . VAL A 1 85 ? -13.634 -1.186 0.211 1.00 95.56 85 VAL A O 1
ATOM 660 N N . ALA A 1 86 ? -12.751 0.885 0.108 1.00 96.12 86 ALA A N 1
ATOM 661 C CA . ALA A 1 86 ? -12.029 0.716 -1.148 1.00 96.12 86 ALA A CA 1
ATOM 662 C C . ALA A 1 86 ? -10.539 1.037 -0.944 1.00 96.12 86 ALA A C 1
ATOM 664 O O . ALA A 1 86 ? -10.195 2.166 -0.597 1.00 96.12 86 ALA A O 1
ATOM 665 N N . ASP A 1 87 ? -9.668 0.055 -1.185 1.00 96.00 87 ASP A N 1
ATOM 666 C CA . ASP A 1 87 ? -8.209 0.220 -1.224 1.00 96.00 87 ASP A CA 1
ATOM 667 C C . ASP A 1 87 ? -7.779 0.579 -2.660 1.00 96.00 87 ASP A C 1
ATOM 669 O O . ASP A 1 87 ? -7.600 -0.281 -3.528 1.00 96.00 87 ASP A O 1
ATOM 673 N N . VAL A 1 88 ? -7.733 1.880 -2.960 1.00 95.06 88 VAL A N 1
ATOM 674 C CA . VAL A 1 88 ? -7.467 2.381 -4.316 1.00 95.06 88 VAL A CA 1
ATOM 675 C C . VAL A 1 88 ? -5.968 2.366 -4.591 1.00 95.06 88 VAL A C 1
ATOM 677 O O . VAL A 1 88 ? -5.203 3.084 -3.955 1.00 95.06 88 VAL A O 1
ATOM 680 N N . GLY A 1 89 ? -5.558 1.584 -5.591 1.00 92.31 89 GLY A N 1
ATOM 681 C CA . GLY A 1 89 ? -4.139 1.353 -5.853 1.00 92.31 89 GLY A CA 1
ATOM 682 C C . GLY A 1 89 ? -3.517 0.349 -4.881 1.00 92.31 89 GLY A C 1
ATOM 683 O O . GLY A 1 89 ? -2.338 0.475 -4.572 1.00 92.31 89 GLY A O 1
ATOM 684 N N . ALA A 1 90 ? -4.292 -0.653 -4.443 1.00 94.75 90 ALA A N 1
ATOM 685 C CA . ALA A 1 90 ? -3.877 -1.690 -3.491 1.00 94.75 90 ALA A CA 1
ATOM 686 C C . ALA A 1 90 ? -2.534 -2.371 -3.824 1.00 94.75 90 ALA A C 1
ATOM 688 O O . ALA A 1 90 ? -1.861 -2.884 -2.931 1.00 94.75 90 ALA A O 1
ATOM 689 N N . GLY A 1 91 ? -2.132 -2.382 -5.101 1.00 94.38 91 GLY A N 1
ATOM 690 C CA . GLY A 1 91 ? -0.855 -2.932 -5.546 1.00 94.38 91 GLY A CA 1
ATOM 691 C C . GLY A 1 91 ? -0.731 -4.408 -5.178 1.00 94.38 91 GLY A C 1
ATOM 692 O O . GLY A 1 91 ? -1.562 -5.225 -5.563 1.00 94.38 91 GLY A O 1
ATOM 693 N N . THR A 1 92 ? 0.297 -4.736 -4.403 1.00 95.06 92 THR A N 1
ATOM 694 C CA . THR A 1 92 ? 0.568 -6.070 -3.839 1.00 95.06 92 THR A CA 1
ATOM 695 C C . THR A 1 92 ? -0.399 -6.470 -2.712 1.00 95.06 92 THR A C 1
ATOM 697 O O . THR A 1 92 ? -0.397 -7.620 -2.278 1.00 95.06 92 THR A O 1
ATOM 700 N N . GLY A 1 93 ? -1.265 -5.555 -2.261 1.00 95.31 93 GLY A N 1
ATOM 701 C CA . GLY A 1 93 ? -2.321 -5.806 -1.279 1.00 95.31 93 GLY A CA 1
ATOM 702 C C . GLY A 1 93 ? -1.930 -5.527 0.173 1.00 95.31 93 GLY A C 1
ATOM 703 O O . GLY A 1 93 ? -2.626 -6.005 1.070 1.00 95.31 93 GLY A O 1
ATOM 704 N N . LEU A 1 94 ? -0.854 -4.766 0.417 1.00 95.94 94 LEU A N 1
ATOM 705 C CA . LEU A 1 94 ? -0.324 -4.480 1.758 1.00 95.94 94 LEU A CA 1
ATOM 706 C C . LEU A 1 94 ? -1.416 -4.058 2.753 1.00 95.94 94 LEU A C 1
ATOM 708 O O . LEU A 1 94 ? -1.537 -4.658 3.816 1.00 95.94 94 LEU A O 1
ATOM 712 N N . PHE A 1 95 ? -2.225 -3.047 2.415 1.00 96.81 95 PHE A N 1
ATOM 713 C CA . PHE A 1 95 ? -3.260 -2.537 3.321 1.00 96.81 95 PHE A CA 1
ATOM 714 C C . PHE A 1 95 ? -4.569 -3.318 3.247 1.00 96.81 95 PHE A C 1
ATOM 716 O O . PHE A 1 95 ? -5.211 -3.483 4.277 1.00 96.81 95 PHE A O 1
ATOM 723 N N . THR A 1 96 ? -4.920 -3.896 2.095 1.00 95.75 96 THR A N 1
ATOM 724 C CA . THR A 1 96 ? -6.070 -4.812 1.970 1.00 95.75 96 THR A CA 1
ATOM 725 C C . THR A 1 96 ? -6.008 -5.977 2.972 1.00 95.75 96 THR A C 1
ATOM 727 O O . THR A 1 96 ? -7.040 -6.510 3.364 1.00 95.75 96 THR A O 1
ATOM 730 N N . ARG A 1 97 ? -4.809 -6.407 3.387 1.00 92.31 97 ARG A N 1
ATOM 731 C CA . ARG A 1 97 ? -4.629 -7.471 4.392 1.00 92.31 97 ARG A CA 1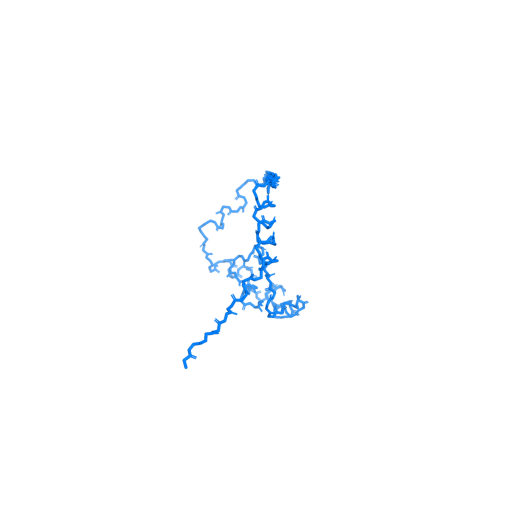
ATOM 732 C C . ARG A 1 97 ? -4.637 -6.980 5.844 1.00 92.31 97 ARG A C 1
ATOM 734 O O . ARG A 1 97 ? -4.699 -7.818 6.739 1.00 92.31 97 ARG A O 1
ATOM 741 N N . LEU A 1 98 ? -4.526 -5.671 6.066 1.00 93.69 98 LEU A N 1
ATOM 742 C CA . LEU A 1 98 ? -4.387 -5.048 7.388 1.00 93.69 98 LEU A CA 1
ATOM 743 C C . LEU A 1 98 ? -5.637 -4.276 7.839 1.00 93.69 98 LEU A C 1
ATOM 745 O O . LEU A 1 98 ? -5.800 -4.060 9.040 1.00 93.69 98 LEU A O 1
ATOM 749 N N . LEU A 1 99 ? -6.463 -3.817 6.893 1.00 88.50 99 LEU A N 1
ATOM 750 C CA . LEU A 1 99 ? -7.725 -3.099 7.117 1.00 88.50 99 LEU A CA 1
ATOM 751 C C . LEU A 1 99 ? -8.906 -4.068 7.218 1.00 88.50 99 LEU A C 1
ATOM 753 O O . LEU A 1 99 ? -9.795 -3.787 8.052 1.00 88.50 99 LEU A O 1
#

pLDDT: mean 79.85, std 19.81, range [37.78, 98.0]

Radius of gyration: 25.9 Å; chains: 1; bounding box: 77×40×35 Å

Sequence (99 aa):
MARLTHTFDTTSRLTTFLFIAVVASGGRLASVQGQEASVNPGINDAFRDPNVEQFVERFEGESREVYTHREKIAKAVGVKEGMTVADVGAGTGLFTRLL

Foldseek 3Di:
DDDDDDDDDPVVVVVVVVVVVVVVPDPPPPPPPPDDDDPDPPPCVCVPDHPLVVVCCVAQDCVHVCNVCVLVVLVVVPDDPPDDDDPVCCRSVSSVVRD

Secondary structure (DSSP, 8-state):
---------THHHHHHHHHHHHHHS----------PPPSSTTTTGGGTS--HHHHHHHHSSTT-HHHHTHHHHHHHHT--TT-----TT-TTTTTTTT-